Protein AF-A0A950M1M1-F1 (afdb_monomer_lite)

Secondary structure (DSSP, 8-state):
--HHHHHHHHTTTHHHHHIIIII--HHHHHHHHHHHT-TT--HHHHHHHHHHHHHHHH-S----S---

Structure (mmCIF, N/CA/C/O backbone):
data_AF-A0A950M1M1-F1
#
_entry.id   AF-A0A950M1M1-F1
#
loop_
_atom_site.group_PDB
_atom_site.id
_atom_site.type_symbol
_atom_site.label_atom_id
_atom_site.label_alt_id
_atom_site.label_comp_id
_atom_site.label_asym_id
_atom_site.label_entity_id
_atom_site.label_seq_id
_atom_site.pdbx_PDB_ins_code
_atom_site.Cartn_x
_atom_site.Cartn_y
_atom_site.Cartn_z
_atom_site.occupancy
_atom_site.B_iso_or_equiv
_atom_site.auth_seq_id
_atom_site.auth_comp_id
_atom_site.auth_asym_id
_atom_site.auth_atom_id
_atom_site.pdbx_PDB_model_num
ATOM 1 N N . MET A 1 1 ? 10.621 8.333 -1.524 1.00 68.94 1 MET A N 1
ATOM 2 C CA . MET A 1 1 ? 10.648 6.874 -1.731 1.00 68.94 1 MET A CA 1
ATOM 3 C C . MET A 1 1 ? 10.884 6.633 -3.198 1.00 68.94 1 MET A C 1
ATOM 5 O O . MET A 1 1 ? 10.094 7.123 -4.003 1.00 68.94 1 MET A O 1
ATOM 9 N N . ASP A 1 2 ? 11.975 5.944 -3.489 1.00 89.69 2 ASP A N 1
ATOM 10 C CA . ASP A 1 2 ? 12.384 5.502 -4.818 1.00 89.69 2 ASP A CA 1
ATOM 11 C C . ASP A 1 2 ? 11.618 4.238 -5.230 1.00 89.69 2 ASP A C 1
ATOM 13 O O . ASP A 1 2 ? 11.170 3.465 -4.377 1.00 89.69 2 ASP A O 1
ATOM 17 N N . ASP A 1 3 ? 11.496 4.018 -6.535 1.00 91.25 3 ASP A N 1
ATOM 18 C CA . ASP A 1 3 ? 10.771 2.894 -7.139 1.00 91.25 3 ASP A CA 1
ATOM 19 C C . ASP A 1 3 ? 11.176 1.498 -6.616 1.00 91.25 3 ASP A C 1
ATOM 21 O O . ASP A 1 3 ? 10.279 0.718 -6.285 1.00 91.25 3 ASP A O 1
ATOM 25 N N . PRO A 1 4 ? 12.473 1.147 -6.462 1.00 91.06 4 PRO A N 1
ATOM 26 C CA . PRO A 1 4 ? 12.849 -0.169 -5.939 1.00 91.06 4 PRO A CA 1
ATOM 27 C C . PRO A 1 4 ? 12.452 -0.359 -4.470 1.00 91.06 4 PRO A C 1
ATOM 29 O O . PRO A 1 4 ? 12.015 -1.442 -4.084 1.00 91.06 4 PRO A O 1
ATOM 32 N N . THR A 1 5 ? 12.549 0.694 -3.656 1.00 93.69 5 THR A N 1
ATOM 33 C CA . THR A 1 5 ? 12.110 0.661 -2.254 1.00 93.69 5 THR A CA 1
ATOM 34 C C . THR A 1 5 ? 10.597 0.477 -2.173 1.00 93.69 5 THR A C 1
ATOM 36 O O . THR A 1 5 ? 10.112 -0.309 -1.366 1.00 93.69 5 THR A O 1
ATOM 39 N N . TRP A 1 6 ? 9.847 1.159 -3.042 1.00 92.69 6 TRP A N 1
ATOM 40 C CA . TRP A 1 6 ? 8.397 1.011 -3.132 1.00 92.69 6 TRP A CA 1
ATOM 41 C C . TRP A 1 6 ? 7.985 -0.425 -3.481 1.00 92.69 6 TRP A C 1
ATOM 43 O O . TRP A 1 6 ? 7.203 -1.032 -2.751 1.00 92.69 6 TRP A O 1
ATOM 53 N N . LEU A 1 7 ? 8.547 -0.999 -4.551 1.00 92.25 7 LEU A N 1
ATOM 54 C CA . LEU A 1 7 ? 8.224 -2.363 -4.987 1.00 92.25 7 LEU A CA 1
ATOM 55 C C . LEU A 1 7 ? 8.613 -3.420 -3.951 1.00 92.25 7 LEU A C 1
ATOM 57 O O . LEU A 1 7 ? 7.882 -4.392 -3.765 1.00 92.25 7 LEU A O 1
ATOM 61 N N . HIS A 1 8 ? 9.725 -3.219 -3.237 1.00 92.50 8 HIS A N 1
ATOM 62 C CA . HIS A 1 8 ? 10.130 -4.118 -2.159 1.00 92.50 8 HIS A CA 1
ATOM 63 C C . HIS A 1 8 ? 9.047 -4.238 -1.079 1.00 92.50 8 HIS A C 1
ATOM 65 O O . HIS A 1 8 ? 8.720 -5.345 -0.658 1.00 92.50 8 HIS A O 1
ATOM 71 N N . HIS A 1 9 ? 8.465 -3.115 -0.658 1.00 92.81 9 HIS A N 1
ATOM 72 C CA . HIS A 1 9 ? 7.377 -3.100 0.321 1.00 92.81 9 HIS A CA 1
ATOM 73 C C . HIS A 1 9 ? 6.050 -3.595 -0.266 1.00 92.81 9 HIS A C 1
ATOM 75 O O . HIS A 1 9 ? 5.330 -4.339 0.400 1.00 92.81 9 HIS A O 1
ATOM 81 N N . LEU A 1 10 ? 5.762 -3.247 -1.525 1.00 91.50 10 LEU A N 1
ATOM 82 C CA . LEU A 1 10 ? 4.564 -3.688 -2.243 1.00 91.50 10 LEU A CA 1
ATOM 83 C C . LEU A 1 10 ? 4.483 -5.224 -2.303 1.00 91.50 10 LEU A C 1
ATOM 85 O O . LEU A 1 10 ? 3.477 -5.809 -1.915 1.00 91.50 10 LEU A O 1
ATOM 89 N N . HIS A 1 11 ? 5.567 -5.894 -2.705 1.00 89.88 11 HIS A N 1
ATOM 90 C CA . HIS A 1 11 ? 5.612 -7.360 -2.797 1.00 89.88 11 HIS A CA 1
ATOM 91 C C . HIS A 1 11 ? 5.579 -8.076 -1.442 1.00 89.88 11 HIS A C 1
ATOM 93 O O . HIS A 1 11 ? 5.326 -9.277 -1.383 1.00 89.88 11 HIS A O 1
ATOM 99 N N . ARG A 1 12 ? 5.847 -7.359 -0.347 1.00 93.56 12 ARG A N 1
ATOM 100 C CA . ARG A 1 12 ? 5.775 -7.887 1.023 1.00 93.56 12 ARG A CA 1
ATOM 101 C C . ARG A 1 12 ? 4.406 -7.683 1.669 1.00 93.56 12 ARG A C 1
ATOM 103 O O . ARG A 1 12 ? 4.218 -8.083 2.816 1.00 93.56 12 ARG A O 1
ATOM 110 N N . SER A 1 13 ? 3.471 -7.066 0.949 1.00 93.75 13 SER A N 1
ATOM 111 C CA . SER A 1 13 ? 2.176 -6.642 1.476 1.00 93.75 13 SER A CA 1
ATOM 112 C C . SER A 1 13 ? 2.288 -5.726 2.702 1.00 93.75 13 SER A C 1
ATOM 114 O O . SER A 1 13 ? 1.461 -5.768 3.624 1.00 93.75 13 SER A O 1
ATOM 116 N N . ASP A 1 14 ? 3.353 -4.919 2.756 1.00 95.06 14 ASP A N 1
ATOM 117 C CA . ASP A 1 14 ? 3.617 -4.047 3.899 1.00 95.06 14 ASP A CA 1
ATOM 118 C C . ASP A 1 14 ? 2.576 -2.914 3.971 1.00 95.06 14 ASP A C 1
ATOM 120 O O . ASP A 1 14 ? 2.199 -2.502 5.073 1.00 95.06 14 ASP A O 1
ATOM 124 N N . TYR A 1 15 ? 2.053 -2.440 2.830 1.00 93.81 15 TYR A N 1
ATOM 125 C CA . TYR A 1 15 ? 1.090 -1.339 2.811 1.00 93.81 15 TYR A CA 1
ATOM 126 C C . TYR A 1 15 ? -0.285 -1.789 3.294 1.00 93.81 15 TYR A C 1
ATOM 128 O O . TYR A 1 15 ? -0.827 -1.165 4.209 1.00 93.81 15 TYR A O 1
ATOM 136 N N . SER A 1 16 ? -0.836 -2.889 2.771 1.00 94.75 16 SER A N 1
ATOM 137 C CA . SER A 1 16 ? -2.113 -3.421 3.281 1.00 94.75 16 SER A CA 1
ATOM 138 C C . SER A 1 16 ? -2.027 -3.781 4.767 1.00 94.75 16 SER A C 1
ATOM 140 O O . SER A 1 16 ? -2.933 -3.473 5.548 1.00 94.75 16 SER A O 1
ATOM 142 N N . THR A 1 17 ? -0.895 -4.345 5.200 1.00 95.88 17 THR A N 1
ATOM 143 C CA . THR A 1 17 ? -0.634 -4.630 6.615 1.00 95.88 17 THR A CA 1
ATOM 144 C C . THR A 1 17 ? -0.641 -3.360 7.462 1.00 95.88 17 THR A C 1
ATOM 146 O O . THR A 1 17 ? -1.230 -3.350 8.548 1.00 95.88 17 THR A O 1
ATOM 149 N N . TRP A 1 18 ? -0.010 -2.286 6.987 1.00 95.06 18 TRP A N 1
ATOM 150 C CA . TRP A 1 18 ? 0.002 -0.999 7.673 1.00 95.06 18 TRP A CA 1
ATOM 151 C C . TRP A 1 18 ? -1.402 -0.385 7.767 1.00 95.06 18 TRP A C 1
ATOM 153 O O . TRP A 1 18 ? -1.811 0.007 8.864 1.00 95.06 18 TRP A O 1
ATOM 163 N N . PHE A 1 19 ? -2.182 -0.394 6.681 1.00 95.12 19 PHE A N 1
ATOM 164 C CA . PHE A 1 19 ? -3.565 0.100 6.688 1.00 95.12 19 PHE A CA 1
ATOM 165 C C . PHE A 1 19 ? -4.444 -0.654 7.695 1.00 95.12 19 PHE A C 1
ATOM 167 O O . PHE A 1 19 ? -5.131 -0.034 8.510 1.00 95.12 19 PHE A O 1
ATOM 174 N N . ARG A 1 20 ? -4.331 -1.984 7.751 1.00 95.62 20 ARG A N 1
ATOM 175 C CA . ARG A 1 20 ? -5.077 -2.813 8.708 1.00 95.62 20 ARG A CA 1
ATOM 176 C C . ARG A 1 20 ? -4.634 -2.592 10.15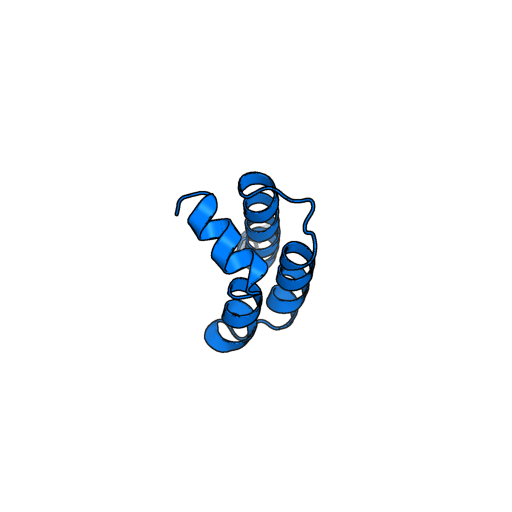4 1.00 95.62 20 ARG A C 1
ATOM 178 O O . ARG A 1 20 ? -5.458 -2.497 11.063 1.00 95.62 20 ARG A O 1
ATOM 185 N N . LYS A 1 21 ? -3.323 -2.567 10.410 1.00 95.69 21 LYS A N 1
ATOM 186 C CA . LYS A 1 21 ? -2.791 -2.612 11.783 1.00 95.69 21 LYS A CA 1
ATOM 187 C C . LYS A 1 21 ? -2.641 -1.243 12.424 1.00 95.69 21 LYS A C 1
ATOM 189 O O . LYS A 1 21 ? -2.837 -1.155 13.636 1.00 95.69 21 LYS A O 1
ATOM 194 N N . VAL A 1 22 ? -2.289 -0.221 11.651 1.00 96.19 22 VAL A N 1
ATOM 195 C CA . VAL A 1 22 ? -1.991 1.124 12.158 1.00 96.19 22 VAL A CA 1
ATOM 196 C C . VAL A 1 22 ? -3.176 2.051 11.941 1.00 96.19 22 VAL A C 1
ATOM 198 O O . VAL A 1 22 ? -3.656 2.638 12.903 1.00 96.19 22 VAL A O 1
ATOM 201 N N . ILE A 1 23 ? -3.683 2.127 10.709 1.00 92.31 23 ILE A N 1
ATOM 202 C CA . ILE A 1 23 ? -4.809 3.010 10.366 1.00 92.31 23 ILE A CA 1
ATOM 203 C C . ILE A 1 23 ? -6.159 2.414 10.798 1.00 92.31 23 ILE A C 1
ATOM 205 O O . ILE A 1 23 ? -7.109 3.155 11.020 1.00 92.31 23 ILE A O 1
ATOM 209 N N . LYS A 1 24 ? -6.216 1.090 11.015 1.00 94.38 24 LYS A N 1
ATOM 210 C CA . LYS A 1 24 ? -7.432 0.336 11.379 1.00 94.38 24 LYS A CA 1
ATOM 211 C C . LYS A 1 24 ? -8.528 0.411 10.314 1.00 94.38 24 LYS A C 1
ATOM 213 O O . LYS A 1 24 ? -9.709 0.318 10.632 1.00 94.38 24 LYS A O 1
ATOM 218 N N . ASP A 1 25 ? -8.121 0.531 9.056 1.00 94.50 25 ASP A N 1
ATOM 219 C CA . ASP A 1 25 ? -9.022 0.592 7.912 1.00 94.50 25 ASP A CA 1
ATOM 220 C C . ASP A 1 25 ? -8.910 -0.704 7.106 1.00 94.50 25 ASP A C 1
ATOM 222 O O . ASP A 1 25 ? -8.009 -0.874 6.282 1.00 94.50 25 ASP A O 1
ATOM 226 N N . ASP A 1 26 ? -9.783 -1.661 7.425 1.00 94.44 26 ASP A N 1
ATOM 227 C CA . ASP A 1 26 ? -9.737 -2.999 6.831 1.00 94.44 26 ASP A CA 1
ATOM 228 C C . ASP A 1 26 ? -10.175 -3.000 5.360 1.00 94.44 26 ASP A C 1
ATOM 230 O O . ASP A 1 26 ? -9.601 -3.727 4.551 1.00 94.44 26 ASP A O 1
ATOM 234 N N . GLU A 1 27 ? -11.115 -2.125 4.990 1.00 93.50 27 GLU A N 1
ATOM 235 C CA . GLU A 1 27 ? -11.547 -1.965 3.597 1.00 93.50 27 GLU A CA 1
ATOM 236 C C . GLU A 1 27 ? -10.403 -1.420 2.738 1.00 93.50 27 GLU A C 1
ATOM 238 O O . GLU A 1 27 ? -10.062 -2.007 1.711 1.00 93.50 27 GLU A O 1
ATOM 243 N N . LEU A 1 28 ? -9.727 -0.366 3.209 1.00 94.00 28 LEU A N 1
ATOM 244 C CA . LEU A 1 28 ? -8.554 0.168 2.519 1.00 94.00 28 LEU A CA 1
ATOM 245 C C . LEU A 1 28 ? -7.427 -0.864 2.426 1.00 94.00 28 LEU A C 1
ATOM 247 O O . LEU A 1 28 ? -6.765 -0.975 1.394 1.00 94.00 28 LEU A O 1
ATOM 251 N N . ALA A 1 29 ? -7.212 -1.643 3.486 1.00 95.94 29 ALA A N 1
ATOM 252 C CA . ALA A 1 29 ? -6.230 -2.718 3.467 1.00 95.94 29 ALA A CA 1
ATOM 253 C C . ALA A 1 29 ? -6.549 -3.768 2.393 1.00 95.94 29 ALA A C 1
ATOM 255 O O . ALA A 1 29 ? -5.637 -4.225 1.709 1.00 95.94 29 ALA A O 1
ATOM 256 N N . GLN A 1 30 ? -7.822 -4.128 2.217 1.00 95.69 30 GLN A N 1
ATOM 257 C CA . GLN A 1 30 ? -8.272 -5.088 1.208 1.00 95.69 30 GLN A CA 1
ATOM 258 C C . GLN A 1 30 ? -8.073 -4.559 -0.224 1.00 95.69 30 GLN A C 1
ATOM 260 O O . GLN A 1 30 ? -7.590 -5.285 -1.100 1.00 95.69 30 GLN A O 1
ATOM 265 N N . GLU A 1 31 ? -8.410 -3.292 -0.466 1.00 9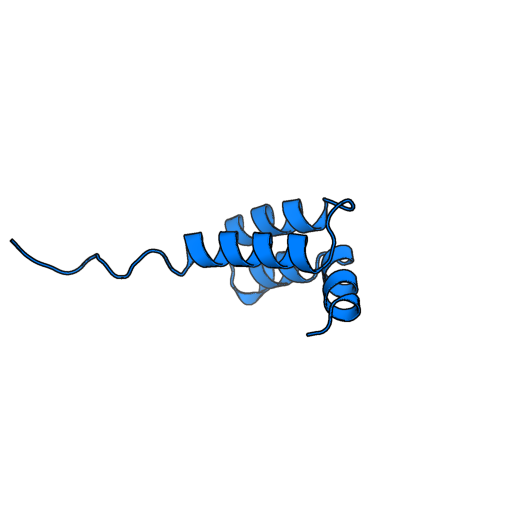4.75 31 GLU A N 1
ATOM 266 C CA . GLU A 1 31 ? -8.213 -2.649 -1.770 1.00 94.75 31 GLU A CA 1
ATOM 267 C C . GLU A 1 31 ? -6.723 -2.551 -2.120 1.00 94.75 31 GLU A C 1
ATOM 269 O O . GLU A 1 31 ? -6.308 -2.918 -3.221 1.00 94.75 31 GLU A O 1
ATOM 274 N N . VAL A 1 32 ? -5.892 -2.143 -1.159 1.00 94.81 32 VAL A N 1
ATOM 275 C CA . VAL A 1 32 ? -4.439 -2.050 -1.348 1.00 94.81 32 VAL A CA 1
ATOM 276 C C . VAL A 1 32 ? -3.806 -3.430 -1.526 1.00 94.81 32 VAL 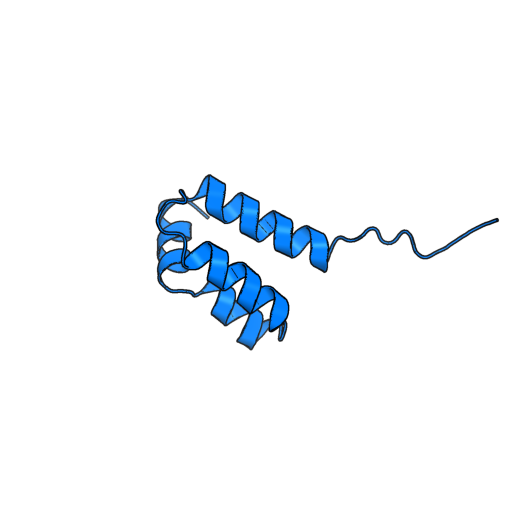A C 1
ATOM 278 O O . VAL A 1 32 ? -2.948 -3.579 -2.391 1.00 94.81 32 VAL A O 1
ATOM 281 N N . ALA A 1 33 ? -4.274 -4.459 -0.813 1.00 95.50 33 ALA A N 1
ATOM 282 C CA . ALA A 1 33 ? -3.804 -5.833 -1.004 1.00 95.50 33 ALA A CA 1
ATOM 283 C C . ALA A 1 33 ? -4.058 -6.344 -2.432 1.00 95.50 33 ALA A C 1
ATOM 285 O O . ALA A 1 33 ? -3.258 -7.104 -2.974 1.00 95.50 33 ALA A O 1
ATOM 286 N N . SER A 1 34 ? -5.143 -5.894 -3.070 1.00 94.6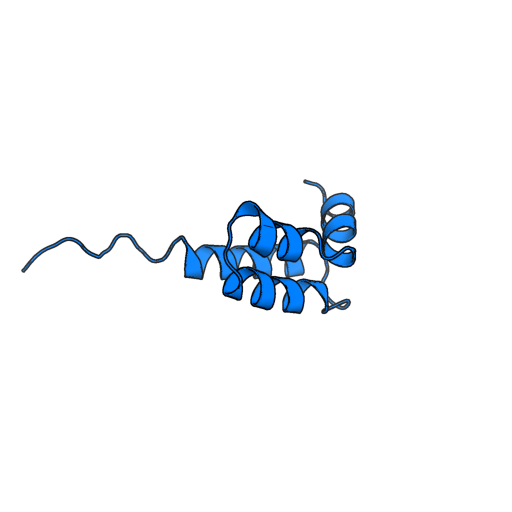2 34 SER A N 1
ATOM 287 C CA . SER A 1 34 ? -5.440 -6.241 -4.466 1.00 94.62 34 SER A CA 1
ATOM 288 C C . SER A 1 34 ? -4.447 -5.596 -5.440 1.00 94.62 34 SER A C 1
ATOM 290 O O . SER A 1 34 ? -4.073 -6.214 -6.432 1.00 94.62 34 SER A O 1
ATOM 292 N N . VAL A 1 35 ? -3.975 -4.380 -5.141 1.00 93.94 35 VAL A N 1
ATOM 293 C CA . VAL A 1 35 ? -2.904 -3.715 -5.905 1.00 93.94 35 VAL A CA 1
ATOM 294 C C . VAL A 1 35 ? -1.558 -4.405 -5.672 1.00 93.94 35 VAL A C 1
ATOM 296 O O . VAL A 1 35 ? -0.788 -4.566 -6.611 1.00 93.94 35 VAL A O 1
ATOM 299 N N . GLU A 1 36 ? -1.279 -4.836 -4.442 1.00 93.31 36 GLU A N 1
ATOM 300 C CA . GLU A 1 36 ? -0.048 -5.558 -4.085 1.00 93.31 36 GLU A CA 1
ATOM 301 C C . GLU A 1 36 ? 0.046 -6.946 -4.742 1.00 93.31 36 GLU A C 1
ATOM 303 O O . GLU A 1 36 ? 1.143 -7.398 -5.068 1.00 93.31 36 GLU A O 1
ATOM 308 N N . ALA A 1 37 ? -1.092 -7.610 -4.969 1.00 93.25 37 ALA A N 1
ATOM 309 C CA . ALA A 1 37 ? -1.164 -8.907 -5.644 1.00 93.25 37 ALA A CA 1
ATOM 310 C C . ALA A 1 37 ? -0.974 -8.823 -7.173 1.00 93.25 37 ALA A C 1
ATOM 312 O O . ALA A 1 37 ? -0.692 -9.838 -7.815 1.00 93.25 37 ALA A O 1
ATOM 313 N N . ASP A 1 38 ? -1.122 -7.636 -7.767 1.00 92.25 38 ASP A N 1
ATOM 314 C CA . ASP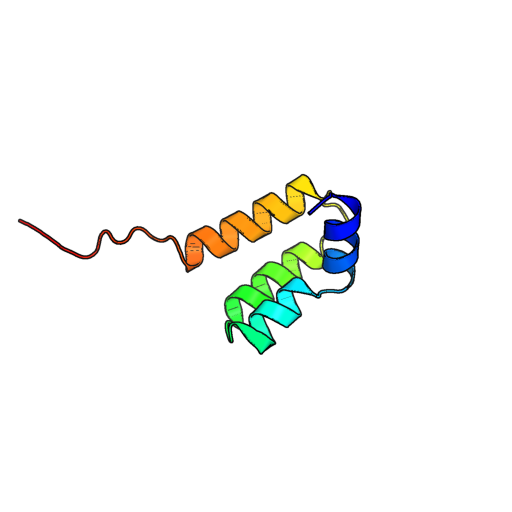 A 1 38 ? -0.969 -7.417 -9.206 1.00 92.25 38 ASP A CA 1
ATOM 315 C C . ASP A 1 38 ? 0.514 -7.221 -9.567 1.00 92.25 38 ASP A C 1
ATOM 317 O O . ASP A 1 38 ? 1.032 -6.107 -9.669 1.00 92.25 38 ASP A O 1
ATOM 321 N N . ALA A 1 39 ? 1.210 -8.342 -9.771 1.00 85.06 39 ALA A N 1
ATOM 322 C CA . ALA A 1 39 ? 2.629 -8.373 -10.132 1.00 85.06 39 ALA A CA 1
ATOM 323 C C . ALA A 1 39 ? 2.943 -7.762 -11.513 1.00 85.06 39 ALA A C 1
ATOM 325 O O . ALA A 1 39 ? 4.116 -7.624 -11.859 1.00 85.06 39 ALA A O 1
ATOM 326 N N . ALA A 1 40 ? 1.928 -7.408 -12.311 1.00 91.00 40 ALA A N 1
ATOM 327 C CA . ALA A 1 40 ? 2.123 -6.719 -13.583 1.00 91.00 40 ALA A CA 1
ATOM 328 C C . ALA A 1 40 ? 2.345 -5.207 -13.412 1.00 91.00 40 ALA A C 1
ATOM 330 O O . ALA A 1 40 ? 2.722 -4.542 -14.378 1.00 91.00 40 ALA A O 1
ATOM 331 N N . LEU A 1 41 ? 2.111 -4.657 -12.214 1.00 91.19 41 LEU A N 1
ATOM 332 C CA . LEU A 1 41 ? 2.254 -3.228 -11.962 1.00 91.19 41 LEU A CA 1
ATOM 333 C C . LEU A 1 41 ? 3.690 -2.834 -11.664 1.00 91.19 41 LEU A C 1
ATOM 335 O O . LEU A 1 41 ? 4.333 -3.356 -10.754 1.00 91.19 41 LEU A O 1
ATOM 339 N N . ASP A 1 42 ? 4.149 -1.806 -12.369 1.00 92.31 42 ASP A N 1
ATOM 340 C CA . ASP A 1 42 ? 5.370 -1.107 -11.997 1.00 92.31 42 ASP A CA 1
ATOM 341 C C . ASP A 1 42 ? 5.152 -0.189 -10.774 1.00 92.31 42 ASP A C 1
ATOM 343 O O . ASP A 1 42 ? 4.031 0.034 -10.291 1.00 92.31 42 ASP A O 1
ATOM 347 N N . ALA A 1 43 ? 6.247 0.364 -10.248 1.00 92.12 43 ALA A N 1
ATOM 348 C CA . ALA A 1 43 ? 6.226 1.216 -9.062 1.00 92.12 43 ALA A CA 1
ATOM 349 C C . ALA A 1 43 ? 5.310 2.439 -9.223 1.00 92.12 43 ALA A C 1
ATOM 351 O O . ALA A 1 43 ? 4.567 2.797 -8.308 1.00 92.12 43 ALA A O 1
ATOM 352 N N . ARG A 1 44 ? 5.321 3.076 -10.397 1.00 93.69 44 ARG A N 1
ATOM 353 C CA . ARG A 1 44 ? 4.514 4.264 -10.676 1.00 93.69 44 ARG A CA 1
ATOM 354 C C . ARG A 1 44 ? 3.039 3.899 -10.789 1.00 93.69 44 ARG A C 1
ATOM 356 O O . ARG A 1 44 ? 2.204 4.607 -10.226 1.00 93.69 44 ARG A O 1
ATOM 363 N N . GLN A 1 45 ? 2.712 2.814 -11.487 1.00 94.94 45 GLN A N 1
ATOM 364 C CA . GLN A 1 45 ? 1.333 2.337 -11.632 1.00 94.94 45 GLN A CA 1
ATOM 365 C C . GLN A 1 45 ? 0.716 1.932 -10.290 1.00 94.94 45 GLN A C 1
ATOM 367 O O . GLN A 1 45 ? -0.370 2.400 -9.943 1.00 94.94 45 GLN A O 1
ATOM 372 N N . SER A 1 46 ? 1.418 1.100 -9.519 1.00 94.19 46 SER A N 1
ATOM 373 C CA . SER A 1 46 ? 0.963 0.655 -8.198 1.00 94.19 46 SER A CA 1
ATOM 374 C C . SER A 1 46 ? 0.794 1.837 -7.240 1.00 94.19 46 SER A C 1
ATOM 376 O O . SER A 1 46 ? -0.250 1.971 -6.603 1.00 94.19 46 SER A O 1
ATOM 378 N N . ARG A 1 47 ? 1.753 2.771 -7.208 1.00 93.75 47 ARG A N 1
ATOM 379 C CA . ARG A 1 47 ? 1.665 3.981 -6.380 1.00 93.75 47 ARG A CA 1
ATOM 380 C C . ARG A 1 47 ? 0.512 4.896 -6.766 1.00 93.75 47 ARG A C 1
ATOM 382 O O . ARG A 1 47 ? -0.156 5.419 -5.877 1.00 93.75 47 ARG A O 1
ATOM 389 N N . ALA A 1 48 ? 0.256 5.076 -8.061 1.00 94.44 48 ALA A N 1
ATOM 390 C CA . ALA A 1 48 ? -0.885 5.856 -8.528 1.00 94.44 48 ALA A CA 1
ATOM 391 C C . ALA A 1 48 ? -2.217 5.233 -8.082 1.00 94.44 48 ALA A C 1
ATOM 393 O O . ALA A 1 48 ? -3.098 5.959 -7.629 1.00 94.44 48 ALA A O 1
ATOM 394 N N . ARG A 1 49 ? -2.349 3.900 -8.140 1.00 94.38 49 ARG A N 1
ATOM 395 C CA . ARG A 1 49 ? -3.557 3.205 -7.669 1.00 94.38 49 ARG A CA 1
ATOM 396 C C . ARG A 1 49 ? -3.737 3.301 -6.160 1.00 94.38 49 ARG A C 1
ATOM 398 O O . ARG A 1 49 ? -4.816 3.666 -5.717 1.00 94.38 49 ARG A O 1
ATOM 405 N N . VAL A 1 50 ? -2.690 3.043 -5.372 1.00 92.12 50 VAL A N 1
ATOM 406 C CA . VAL A 1 50 ? -2.765 3.188 -3.907 1.00 92.12 50 VAL A CA 1
ATOM 407 C C . VAL A 1 50 ? -3.140 4.623 -3.524 1.00 92.12 50 VAL A C 1
ATOM 409 O O . VAL A 1 50 ? -3.992 4.820 -2.661 1.00 92.12 50 VAL A O 1
ATOM 412 N N . ALA A 1 51 ? -2.561 5.628 -4.189 1.00 92.06 51 ALA A N 1
ATOM 413 C CA . ALA A 1 51 ? -2.912 7.026 -3.957 1.00 92.06 51 ALA A CA 1
ATOM 414 C C . ALA A 1 51 ? -4.378 7.326 -4.306 1.00 92.06 51 ALA A C 1
ATOM 416 O O . ALA A 1 51 ? -5.046 7.979 -3.517 1.00 92.06 51 ALA A O 1
ATOM 417 N N . ASP A 1 52 ? -4.895 6.824 -5.431 1.00 93.38 52 ASP A N 1
ATOM 418 C CA . ASP A 1 52 ? -6.302 6.993 -5.818 1.00 93.38 52 ASP A CA 1
ATOM 419 C C . ASP A 1 52 ? -7.263 6.387 -4.782 1.00 93.38 52 ASP A C 1
ATOM 421 O O . ASP A 1 52 ? -8.202 7.066 -4.364 1.00 93.38 52 ASP A O 1
ATOM 425 N N . VAL A 1 53 ? -6.996 5.172 -4.286 1.00 91.62 53 VAL A N 1
ATOM 426 C CA . VAL A 1 53 ? -7.819 4.549 -3.230 1.00 91.62 53 VAL A CA 1
ATOM 427 C C . VAL A 1 53 ? -7.797 5.396 -1.952 1.00 91.62 53 VAL A C 1
ATOM 429 O O . VAL A 1 53 ? -8.849 5.742 -1.407 1.00 91.62 53 VAL A O 1
ATOM 432 N N . VAL A 1 54 ? -6.607 5.803 -1.497 1.00 90.44 54 VAL A N 1
ATOM 433 C CA . VAL A 1 54 ? -6.457 6.673 -0.317 1.00 90.44 54 VAL A CA 1
ATOM 434 C C . VAL A 1 54 ? -7.181 8.005 -0.528 1.00 90.44 54 VAL A C 1
ATOM 436 O O . VAL A 1 54 ? -7.859 8.488 0.380 1.00 90.44 54 VAL A O 1
ATOM 439 N N . THR A 1 55 ? -7.084 8.589 -1.725 1.00 89.31 55 THR A N 1
ATOM 440 C CA . THR A 1 55 ? -7.706 9.873 -2.045 1.00 89.31 55 THR A CA 1
ATOM 441 C C . THR A 1 55 ? -9.224 9.790 -2.039 1.00 89.31 55 THR A C 1
ATOM 443 O O . THR A 1 55 ? -9.886 10.639 -1.447 1.00 89.31 55 THR A O 1
ATOM 446 N N . ARG A 1 56 ? -9.801 8.743 -2.628 1.00 87.75 56 ARG A N 1
ATOM 447 C CA . ARG A 1 56 ? -11.253 8.520 -2.597 1.00 87.75 56 ARG A CA 1
ATOM 448 C C . ARG A 1 56 ? -11.780 8.385 -1.175 1.00 87.75 56 ARG A C 1
ATOM 450 O O . ARG A 1 56 ? -12.870 8.869 -0.881 1.00 87.75 56 ARG A O 1
ATOM 457 N N . ARG A 1 57 ? -11.000 7.756 -0.296 1.00 83.56 57 ARG A N 1
ATOM 458 C CA . ARG A 1 57 ? -11.431 7.425 1.062 1.00 83.56 57 ARG A CA 1
ATOM 459 C C . ARG A 1 57 ? -11.230 8.555 2.069 1.00 83.56 57 ARG A C 1
ATOM 461 O O . ARG A 1 57 ? -12.101 8.788 2.899 1.00 83.56 57 ARG A O 1
ATOM 468 N N . TYR A 1 58 ? -10.124 9.291 1.971 1.00 82.69 58 TYR A N 1
ATOM 469 C CA . TYR A 1 58 ? -9.764 10.347 2.930 1.00 82.69 58 TYR A CA 1
ATOM 470 C C . TYR A 1 58 ? -9.795 11.763 2.356 1.00 82.69 58 TYR A C 1
ATOM 472 O O . TYR A 1 58 ? -9.645 12.731 3.096 1.00 82.69 58 TYR A O 1
ATOM 480 N N . THR A 1 59 ? -9.964 11.906 1.045 1.00 68.75 59 THR A N 1
ATOM 481 C CA . THR A 1 59 ? -9.998 13.204 0.351 1.00 68.75 59 THR A CA 1
ATOM 482 C C . THR A 1 59 ? -11.266 13.397 -0.479 1.00 68.75 59 THR A C 1
ATOM 484 O O . THR A 1 59 ? -11.295 14.240 -1.376 1.00 68.75 59 THR A O 1
ATOM 487 N N . ALA A 1 60 ? -12.355 12.695 -0.133 1.00 58.22 60 ALA A N 1
ATOM 488 C CA . ALA A 1 60 ? -13.694 13.172 -0.471 1.00 58.22 60 ALA A CA 1
ATOM 489 C C . ALA A 1 60 ? -13.800 14.646 -0.031 1.00 58.22 60 ALA A C 1
ATOM 491 O O . ALA A 1 60 ? -13.329 14.980 1.064 1.00 58.22 60 ALA A O 1
ATOM 492 N N . PRO A 1 61 ? -14.330 15.555 -0.872 1.00 50.12 61 PRO A N 1
ATOM 493 C CA . PRO A 1 61 ? -14.291 16.971 -0.559 1.00 50.12 61 PRO A CA 1
ATOM 494 C C . PRO A 1 61 ? -14.959 17.191 0.795 1.00 50.12 61 PRO A C 1
ATOM 496 O O . PRO A 1 61 ? -16.042 16.665 1.056 1.00 50.12 61 PRO A O 1
ATOM 499 N N . ALA A 1 62 ? -14.360 18.038 1.629 1.00 53.28 62 ALA A N 1
ATOM 500 C CA . ALA A 1 62 ? -15.027 18.655 2.771 1.00 53.28 62 ALA A CA 1
ATOM 501 C C . ALA A 1 62 ? -16.167 19.602 2.308 1.00 53.28 62 ALA A C 1
ATOM 503 O O . ALA A 1 62 ? -16.330 20.697 2.829 1.00 53.28 62 ALA A O 1
ATOM 504 N N . GLY A 1 63 ? -16.949 19.206 1.298 1.00 55.88 63 GLY A N 1
ATOM 505 C CA . GLY A 1 63 ? -18.078 19.927 0.714 1.00 55.88 63 GLY A CA 1
ATOM 506 C C . GLY A 1 63 ? -19.389 19.686 1.459 1.00 55.88 63 GLY A C 1
ATOM 507 O O . GLY A 1 63 ? -20.457 19.990 0.946 1.00 55.88 63 GLY A O 1
ATOM 508 N N . GLY A 1 64 ? -19.323 19.142 2.671 1.00 55.84 64 GLY A N 1
ATOM 509 C CA . GLY A 1 64 ? -20.440 19.094 3.601 1.00 55.84 64 GLY A CA 1
ATOM 510 C C . GLY A 1 64 ? -20.370 20.238 4.602 1.00 55.84 64 GLY A C 1
ATOM 511 O O . GLY A 1 64 ? -20.221 19.971 5.789 1.00 55.84 64 GLY A O 1
ATOM 512 N N . ARG A 1 65 ? -20.445 21.498 4.151 1.00 53.16 65 ARG A N 1
ATOM 513 C CA . ARG A 1 65 ? -20.997 22.602 4.959 1.00 53.16 65 ARG A CA 1
ATOM 514 C C . ARG A 1 65 ? -21.337 23.831 4.103 1.00 53.16 65 ARG A C 1
ATOM 516 O O . ARG A 1 65 ? -20.502 24.703 3.896 1.00 53.16 65 ARG A O 1
ATOM 523 N N . GLY A 1 66 ? -22.619 23.898 3.730 1.00 51.62 66 GLY A N 1
ATOM 524 C CA . GLY A 1 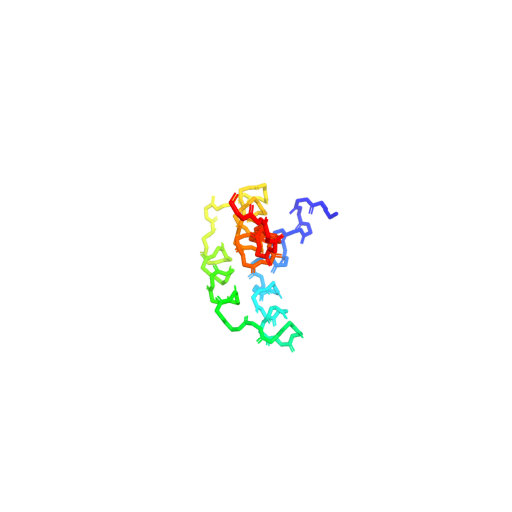66 ? -23.362 25.136 3.480 1.00 51.62 66 GLY A CA 1
ATOM 525 C C . GLY A 1 66 ? -23.326 25.657 2.033 1.00 51.62 66 GLY A C 1
ATOM 526 O O . GLY A 1 66 ? -22.329 25.490 1.354 1.00 51.62 66 GLY A O 1
ATOM 527 N N . GLN A 1 67 ? -24.334 26.341 1.490 1.00 45.91 67 GLN A N 1
ATOM 528 C CA . GLN A 1 67 ? -25.586 26.901 2.010 1.00 45.91 67 GLN A CA 1
ATOM 529 C C . GLN A 1 67 ? -26.453 27.239 0.778 1.00 45.91 67 GLN A C 1
ATOM 531 O O . GLN A 1 67 ? -25.887 27.720 -0.198 1.00 45.91 67 GLN A O 1
ATOM 536 N N . SER A 1 68 ? -27.768 27.024 0.903 1.00 46.94 68 SER A N 1
ATOM 537 C CA . SER A 1 68 ? -28.891 27.724 0.239 1.00 46.94 68 SER A CA 1
ATOM 538 C C . SER A 1 68 ? -28.974 27.815 -1.287 1.00 46.94 68 SER A C 1
ATOM 540 O O . SER A 1 68 ? -28.150 28.519 -1.906 1.00 46.94 68 SER A O 1
#

Foldseek 3Di:
DDQVVQLVCLLVLVPLVCCCPPVVNNVLSVQLVVLSPPPVDGSVRSVVSNVVSCCVVPVPDPPPDDDD

Radius of gyration: 14.12 Å; chains: 1; bounding box: 42×37×26 Å

Sequence (68 aa):
MDDPTWLHHLHRSDYSTWFRKVIKDDELAQEVASVEADAALDARQSRARVADVVTRRYTAPAGGRGQS

pLDDT: mean 86.73, std 14.33, range [45.91, 96.19]